Protein AF-A0A150PK33-F1 (afdb_monomer_lite)

Organism: Sorangium cellulosum (NCBI:txid56)

Structure (mmCIF, N/CA/C/O backbone):
data_AF-A0A150PK33-F1
#
_entry.id   AF-A0A150PK33-F1
#
loop_
_atom_site.group_PDB
_atom_site.id
_atom_site.type_symbol
_atom_site.label_atom_id
_atom_site.label_alt_id
_atom_site.label_comp_id
_atom_site.label_asym_id
_atom_site.label_entity_id
_atom_site.label_seq_id
_atom_site.pdbx_PDB_ins_code
_atom_site.Cartn_x
_atom_site.Cartn_y
_atom_site.Cartn_z
_atom_site.occupancy
_atom_site.B_iso_or_equiv
_atom_site.auth_seq_id
_atom_site.auth_comp_id
_atom_site.auth_asym_id
_atom_site.auth_atom_id
_atom_site.pdbx_PDB_model_num
ATOM 1 N N . MET A 1 1 ? -5.168 -18.261 -5.113 1.00 59.41 1 MET A N 1
ATOM 2 C CA . MET A 1 1 ? -4.149 -17.376 -5.726 1.00 59.41 1 MET A CA 1
ATOM 3 C C . MET A 1 1 ? -3.698 -16.420 -4.643 1.00 59.41 1 MET A C 1
ATOM 5 O O . MET A 1 1 ? -4.574 -15.932 -3.944 1.00 59.41 1 MET A O 1
ATOM 9 N N . ALA A 1 2 ? -2.396 -16.220 -4.428 1.00 88.69 2 ALA A N 1
ATOM 10 C CA . ALA A 1 2 ? -1.947 -15.321 -3.365 1.00 88.69 2 ALA A CA 1
ATOM 11 C C . ALA A 1 2 ? -2.356 -13.874 -3.696 1.00 88.69 2 ALA A C 1
ATOM 13 O O . ALA A 1 2 ? -2.223 -13.463 -4.848 1.00 88.69 2 ALA A O 1
ATOM 14 N N . VAL A 1 3 ? -2.822 -13.106 -2.705 1.00 92.75 3 VAL A N 1
ATOM 15 C CA . VAL A 1 3 ? -3.264 -11.702 -2.866 1.00 92.75 3 VAL A CA 1
ATOM 16 C C . VAL A 1 3 ? -2.213 -10.825 -3.558 1.00 92.75 3 VAL A C 1
ATOM 18 O O . VAL A 1 3 ? -2.527 -9.995 -4.406 1.00 92.75 3 VAL A O 1
ATOM 21 N N . CYS A 1 4 ? -0.929 -11.070 -3.290 1.00 95.75 4 CYS A N 1
ATOM 22 C CA . CYS A 1 4 ? 0.157 -10.390 -3.985 1.00 95.75 4 CYS A CA 1
ATOM 23 C C . CYS A 1 4 ? 0.073 -10.606 -5.507 1.00 95.75 4 CYS A C 1
ATOM 25 O O . CYS A 1 4 ? 0.148 -9.646 -6.267 1.00 95.75 4 CYS A O 1
ATOM 27 N N . ASP A 1 5 ? -0.133 -11.839 -5.974 1.00 96.50 5 ASP A N 1
ATOM 28 C CA . ASP A 1 5 ? -0.176 -12.143 -7.409 1.00 96.50 5 ASP A CA 1
ATOM 29 C C . ASP A 1 5 ? -1.362 -11.461 -8.106 1.00 96.50 5 ASP A C 1
ATOM 31 O O . ASP A 1 5 ? -1.229 -11.014 -9.252 1.00 96.50 5 ASP A O 1
ATOM 35 N N . SER A 1 6 ? -2.510 -11.338 -7.423 1.00 96.75 6 SER A N 1
ATOM 36 C CA . SER A 1 6 ? -3.650 -10.579 -7.950 1.00 96.75 6 SER A CA 1
ATOM 37 C C . SER A 1 6 ? -3.343 -9.088 -8.049 1.00 96.75 6 SER A C 1
ATOM 39 O O . SER A 1 6 ? -3.670 -8.496 -9.077 1.00 96.75 6 SER A O 1
ATOM 41 N N . VAL A 1 7 ? -2.628 -8.500 -7.083 1.00 97.62 7 VAL A N 1
ATOM 42 C CA . VAL A 1 7 ? -2.185 -7.096 -7.166 1.00 97.62 7 VAL A CA 1
ATOM 43 C C . VAL A 1 7 ? -1.227 -6.877 -8.339 1.00 97.62 7 VAL A C 1
ATOM 45 O O . VAL A 1 7 ? -1.420 -5.954 -9.128 1.00 97.62 7 VAL A O 1
ATOM 48 N N . TYR A 1 8 ? -0.234 -7.748 -8.550 1.00 96.94 8 TYR A N 1
ATOM 49 C CA . TYR A 1 8 ? 0.659 -7.621 -9.714 1.00 96.94 8 TYR A CA 1
ATOM 50 C C . TYR A 1 8 ? -0.100 -7.743 -11.042 1.00 96.94 8 TYR A C 1
ATOM 52 O O . TYR A 1 8 ? 0.224 -7.044 -12.007 1.00 96.94 8 TYR A O 1
ATOM 60 N N . ARG A 1 9 ? -1.116 -8.614 -11.116 1.00 97.12 9 ARG A N 1
ATOM 61 C CA . ARG A 1 9 ? -1.977 -8.710 -12.302 1.00 97.12 9 ARG A CA 1
ATOM 62 C C . ARG A 1 9 ? -2.788 -7.432 -12.500 1.00 97.12 9 ARG A C 1
ATOM 64 O O . ARG A 1 9 ? -2.813 -6.924 -13.618 1.00 97.12 9 ARG A O 1
ATOM 71 N N . PHE A 1 10 ? -3.395 -6.910 -11.437 1.00 97.00 10 PHE A N 1
ATOM 72 C CA . PHE A 1 10 ? -4.155 -5.663 -11.457 1.00 97.00 10 PHE A CA 1
ATOM 73 C C . PHE A 1 10 ? -3.301 -4.490 -11.957 1.00 97.00 10 PHE A C 1
ATOM 75 O O . PHE A 1 10 ? -3.703 -3.791 -12.887 1.00 97.00 10 PHE A O 1
ATOM 82 N N . LEU A 1 11 ? -2.087 -4.321 -11.423 1.00 97.06 11 LEU A N 1
ATOM 83 C CA . LEU A 1 11 ? -1.167 -3.254 -11.833 1.00 97.06 11 LEU A CA 1
ATOM 84 C C . LEU A 1 11 ? -0.823 -3.340 -13.324 1.00 97.06 11 LEU A C 1
ATOM 86 O O . LEU A 1 11 ? -0.828 -2.334 -14.034 1.00 97.06 11 LEU A O 1
ATOM 90 N N . ARG A 1 12 ? -0.547 -4.550 -13.825 1.00 97.44 12 ARG A N 1
ATOM 91 C CA . ARG A 1 12 ? -0.232 -4.772 -15.244 1.00 97.44 12 ARG A CA 1
ATOM 92 C C . ARG A 1 12 ? -1.434 -4.538 -16.155 1.00 97.44 12 ARG A C 1
ATOM 94 O O . ARG A 1 12 ? -1.239 -4.069 -17.273 1.00 97.44 12 ARG A O 1
ATOM 101 N N . ALA A 1 13 ? -2.641 -4.860 -15.692 1.00 97.06 13 ALA A N 1
ATOM 102 C CA . ALA A 1 13 ? -3.875 -4.637 -16.438 1.00 97.06 13 ALA A CA 1
ATOM 103 C C . ALA A 1 13 ? -4.211 -3.139 -16.560 1.00 97.06 13 ALA A C 1
ATOM 105 O O . ALA A 1 13 ? -4.577 -2.697 -17.643 1.00 97.06 13 ALA A O 1
ATOM 106 N N . ASN A 1 14 ? -4.017 -2.353 -15.495 1.00 96.12 14 ASN A N 1
ATOM 107 C CA . ASN A 1 14 ? -4.387 -0.930 -15.460 1.00 96.12 14 ASN A CA 1
ATOM 108 C C . ASN A 1 14 ? -3.277 0.030 -15.924 1.00 96.12 14 ASN A C 1
ATOM 110 O O . ASN A 1 14 ? -3.558 1.159 -16.326 1.00 96.12 14 ASN A O 1
ATOM 114 N N . HIS A 1 15 ? -2.005 -0.379 -15.861 1.00 95.25 15 HIS A N 1
ATOM 115 C CA . HIS A 1 15 ? -0.865 0.506 -16.155 1.00 95.25 15 HIS A CA 1
ATOM 116 C C . HIS A 1 15 ? 0.125 -0.067 -17.176 1.00 95.25 15 HIS A C 1
ATOM 118 O O . HIS A 1 15 ? 1.183 0.514 -17.416 1.00 95.25 15 HIS A O 1
ATOM 124 N N . GLY A 1 16 ? -0.215 -1.197 -17.797 1.00 95.75 16 GLY A N 1
ATOM 125 C CA . GLY A 1 16 ? 0.573 -1.835 -18.844 1.00 95.75 16 GLY A CA 1
ATOM 126 C C . GLY A 1 16 ? 1.568 -2.873 -18.326 1.00 95.75 16 GLY A C 1
ATOM 127 O O . GLY A 1 16 ? 2.076 -2.818 -17.208 1.00 95.75 16 GLY A O 1
ATOM 128 N N . ARG A 1 17 ? 1.908 -3.841 -19.186 1.00 93.88 17 ARG A N 1
ATOM 129 C CA . ARG A 1 17 ? 2.690 -5.039 -18.820 1.00 93.88 17 ARG A CA 1
ATOM 130 C C . ARG A 1 17 ? 4.065 -4.743 -18.204 1.00 93.88 17 ARG A C 1
ATOM 132 O O . ARG A 1 17 ? 4.566 -5.560 -17.436 1.00 93.88 17 ARG A O 1
ATOM 139 N N . ARG A 1 18 ? 4.683 -3.610 -18.555 1.00 94.75 18 ARG A N 1
ATOM 140 C CA . ARG A 1 18 ? 6.020 -3.209 -18.085 1.00 94.75 18 ARG A CA 1
ATOM 141 C C . ARG A 1 18 ? 5.995 -2.327 -16.833 1.00 94.75 18 ARG A C 1
ATOM 143 O O . ARG A 1 18 ? 7.067 -2.024 -16.323 1.00 94.75 18 ARG A O 1
ATOM 150 N N . CYS A 1 19 ? 4.824 -1.948 -16.311 1.00 95.62 19 CYS A N 1
ATOM 151 C CA . CYS A 1 19 ? 4.741 -1.038 -15.164 1.00 95.62 19 CYS A CA 1
ATOM 152 C C . CYS A 1 19 ? 5.453 -1.590 -13.923 1.00 95.62 19 CYS A C 1
ATOM 154 O O . CYS A 1 19 ? 6.081 -0.833 -13.201 1.00 95.62 19 CYS A O 1
ATOM 156 N N . THR A 1 20 ? 5.438 -2.912 -13.724 1.00 95.88 20 THR A N 1
ATOM 157 C CA . THR A 1 20 ? 6.085 -3.571 -12.583 1.00 95.88 20 THR A CA 1
ATOM 158 C C . THR A 1 20 ? 7.570 -3.865 -12.809 1.00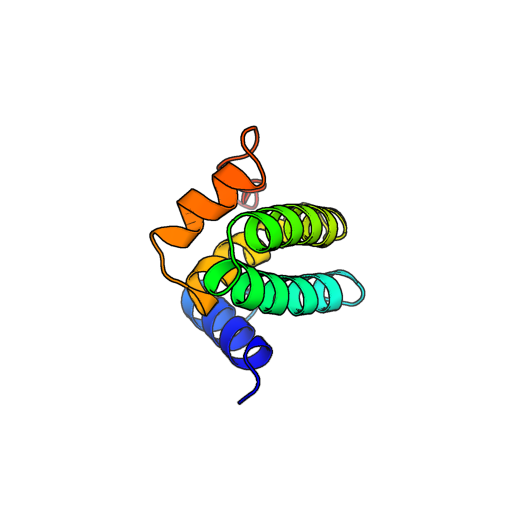 95.88 20 THR A C 1
ATOM 160 O O . THR A 1 20 ? 8.180 -4.493 -11.955 1.00 95.88 20 THR A O 1
ATOM 163 N N . ALA A 1 21 ? 8.160 -3.496 -13.952 1.00 95.19 21 ALA A N 1
ATOM 164 C CA . ALA A 1 21 ? 9.577 -3.762 -14.229 1.00 95.19 21 ALA A CA 1
ATOM 165 C C . ALA A 1 21 ? 10.545 -3.108 -13.216 1.00 95.19 21 ALA A C 1
ATOM 167 O O . ALA A 1 21 ? 11.528 -3.757 -12.869 1.00 95.19 21 ALA A O 1
ATOM 168 N N . PRO A 1 22 ? 10.274 -1.895 -12.686 1.00 94.25 22 PRO A N 1
ATOM 169 C CA . PRO A 1 22 ? 11.103 -1.290 -11.640 1.00 94.25 22 PRO A CA 1
ATOM 170 C C . PRO A 1 22 ? 10.998 -1.982 -10.272 1.00 94.25 22 PRO A C 1
ATOM 172 O O . PRO A 1 22 ? 11.887 -1.817 -9.440 1.00 94.25 22 PRO A O 1
ATOM 175 N N . LEU A 1 23 ? 9.939 -2.768 -10.022 1.00 94.00 23 LEU A N 1
ATOM 176 C CA . LEU A 1 23 ? 9.747 -3.476 -8.753 1.00 94.00 23 LEU A CA 1
ATOM 177 C C . LEU A 1 23 ? 10.718 -4.653 -8.656 1.00 94.00 23 LEU A C 1
ATOM 179 O O . LEU A 1 23 ? 10.399 -5.793 -8.993 1.00 94.00 23 LEU A O 1
ATOM 183 N N . THR A 1 24 ? 11.920 -4.370 -8.175 1.00 94.44 24 THR A N 1
ATOM 184 C CA . THR A 1 24 ? 12.984 -5.356 -7.987 1.00 94.44 24 THR A CA 1
ATOM 185 C C . THR A 1 24 ? 13.512 -5.299 -6.558 1.00 94.44 24 THR A C 1
ATOM 187 O O . THR A 1 24 ? 13.317 -4.316 -5.845 1.00 94.44 24 THR A O 1
ATOM 190 N N . GLY A 1 25 ? 14.155 -6.380 -6.106 1.00 95.62 25 GLY A N 1
ATOM 191 C CA . GLY A 1 25 ? 14.872 -6.404 -4.830 1.00 95.62 25 GLY A CA 1
ATOM 192 C C . GLY A 1 25 ? 14.019 -5.982 -3.628 1.00 95.62 25 GLY A C 1
ATOM 193 O O . GLY A 1 25 ? 13.106 -6.700 -3.220 1.00 95.62 25 GLY A O 1
ATOM 194 N N . GLN A 1 26 ? 14.369 -4.843 -3.028 1.00 96.38 26 GLN A N 1
ATOM 195 C CA . GLN A 1 26 ? 13.697 -4.290 -1.852 1.00 96.38 26 GLN A CA 1
ATOM 196 C C . GLN A 1 26 ? 12.280 -3.797 -2.163 1.00 96.38 26 GLN A C 1
ATOM 198 O O . GLN A 1 26 ? 11.365 -4.138 -1.419 1.00 96.38 26 GLN A O 1
ATOM 203 N N . ASP A 1 27 ? 12.070 -3.096 -3.278 1.00 96.69 27 ASP A N 1
ATOM 204 C CA . ASP A 1 27 ? 10.771 -2.516 -3.643 1.00 96.69 27 ASP A CA 1
ATOM 205 C C . ASP A 1 27 ? 9.698 -3.592 -3.827 1.00 96.69 27 ASP A C 1
ATOM 207 O O . ASP A 1 27 ? 8.576 -3.454 -3.342 1.00 96.69 27 ASP A O 1
ATOM 211 N N . ALA A 1 28 ? 10.054 -4.711 -4.464 1.00 97.31 28 ALA A N 1
ATOM 212 C CA . ALA A 1 28 ? 9.138 -5.835 -4.638 1.00 97.31 28 ALA A CA 1
ATOM 213 C C . ALA A 1 28 ? 8.722 -6.457 -3.294 1.00 97.31 28 ALA A C 1
ATOM 215 O O . ALA A 1 28 ? 7.560 -6.821 -3.116 1.00 97.31 28 ALA A O 1
ATOM 216 N N . ARG A 1 29 ? 9.659 -6.584 -2.342 1.00 98.06 29 ARG A N 1
ATOM 217 C CA . ARG A 1 29 ? 9.377 -7.115 -0.997 1.00 98.06 29 ARG A CA 1
ATOM 218 C C . ARG A 1 29 ? 8.553 -6.126 -0.179 1.00 98.06 29 ARG A C 1
ATOM 220 O O . ARG A 1 29 ? 7.586 -6.539 0.447 1.00 98.06 29 ARG A O 1
ATOM 227 N N . ALA A 1 30 ? 8.889 -4.839 -0.248 1.00 98.19 30 ALA A N 1
ATOM 228 C CA . ALA A 1 30 ? 8.153 -3.769 0.411 1.00 98.19 30 ALA A CA 1
ATOM 229 C C . ALA A 1 30 ? 6.703 -3.697 -0.084 1.00 98.19 30 ALA A C 1
ATOM 231 O O . ALA A 1 30 ? 5.795 -3.682 0.740 1.00 98.19 30 ALA A O 1
ATOM 232 N N . LEU A 1 31 ? 6.472 -3.759 -1.403 1.00 98.12 31 LEU A N 1
ATOM 233 C CA . LEU A 1 31 ? 5.120 -3.776 -1.964 1.00 98.12 31 LEU A CA 1
ATOM 234 C C . LEU A 1 31 ? 4.331 -5.017 -1.524 1.00 98.12 31 LEU A C 1
ATOM 236 O O . LEU A 1 31 ? 3.152 -4.915 -1.212 1.00 98.12 31 LEU A O 1
ATOM 240 N N . ARG A 1 32 ? 4.964 -6.194 -1.464 1.00 98.12 32 ARG A N 1
ATOM 241 C CA . ARG A 1 32 ? 4.295 -7.414 -0.981 1.00 98.12 32 ARG A CA 1
ATOM 242 C C . ARG A 1 32 ? 3.896 -7.307 0.489 1.00 98.12 32 ARG A C 1
ATOM 244 O O . ARG A 1 32 ? 2.773 -7.660 0.830 1.00 98.12 32 ARG A O 1
ATOM 251 N N . SER A 1 33 ? 4.781 -6.793 1.343 1.00 98.50 33 SER A N 1
ATOM 252 C CA . SER A 1 33 ? 4.441 -6.516 2.742 1.00 98.50 33 SER A CA 1
ATOM 253 C C . SER A 1 33 ? 3.315 -5.490 2.844 1.00 98.50 33 SER A C 1
ATOM 255 O O . SER A 1 33 ? 2.370 -5.696 3.595 1.00 98.50 33 SER A O 1
ATOM 257 N N . PHE A 1 34 ? 3.385 -4.423 2.046 1.00 98.50 34 PHE A N 1
ATOM 258 C CA . PHE A 1 34 ? 2.360 -3.389 1.983 1.00 98.50 34 PHE A CA 1
ATOM 259 C C . PHE A 1 34 ? 0.978 -3.968 1.652 1.00 98.50 34 PHE A C 1
ATOM 261 O O . PHE A 1 34 ? 0.023 -3.658 2.350 1.00 98.50 34 PHE A O 1
ATOM 268 N N . VAL A 1 35 ? 0.874 -4.862 0.661 1.00 98.44 35 VAL A N 1
ATOM 269 C CA . VAL A 1 35 ? -0.395 -5.517 0.287 1.00 98.44 35 VAL A CA 1
ATOM 270 C C . VAL A 1 35 ? -1.051 -6.220 1.479 1.00 98.44 35 VAL A C 1
ATOM 272 O O . VAL A 1 35 ? -2.239 -6.033 1.715 1.00 98.44 35 VAL A O 1
ATOM 275 N N . HIS A 1 36 ? -0.282 -6.967 2.271 1.00 98.44 36 HIS A N 1
ATOM 276 C CA . HIS A 1 36 ? -0.815 -7.633 3.463 1.00 98.44 36 HIS A CA 1
ATOM 277 C C . HIS A 1 36 ? -1.187 -6.658 4.586 1.00 98.44 36 HIS A C 1
ATOM 279 O O . HIS A 1 36 ? -2.105 -6.919 5.359 1.00 98.44 36 HIS A O 1
ATOM 285 N N . LEU A 1 37 ? -0.502 -5.517 4.679 1.00 98.62 37 LEU A N 1
ATOM 286 C CA . LEU A 1 37 ? -0.867 -4.473 5.634 1.00 98.62 37 LEU A CA 1
ATOM 287 C C . LEU A 1 37 ? -2.170 -3.764 5.242 1.00 98.62 37 LEU A C 1
ATOM 289 O O . LEU A 1 37 ? -2.910 -3.368 6.136 1.00 98.62 37 LEU A O 1
ATOM 293 N N . VAL A 1 38 ? -2.484 -3.661 3.943 1.00 98.31 38 VAL A N 1
ATOM 294 C CA . VAL A 1 38 ? -3.808 -3.201 3.492 1.00 98.31 38 VAL A CA 1
ATOM 295 C C . VAL A 1 38 ? -4.888 -4.188 3.939 1.00 98.31 38 VAL A C 1
ATOM 297 O O . VAL A 1 38 ? -5.887 -3.759 4.502 1.00 98.31 38 VAL A O 1
ATOM 300 N N . GLU A 1 39 ? -4.684 -5.501 3.768 1.00 97.81 39 GLU A N 1
ATOM 301 C CA . GLU A 1 39 ? -5.645 -6.509 4.256 1.00 97.81 39 GLU A CA 1
ATOM 302 C C . GLU A 1 39 ? -5.882 -6.376 5.766 1.00 97.81 39 GLU A C 1
ATOM 304 O O . GLU A 1 39 ? -7.028 -6.381 6.209 1.00 97.81 39 GLU A O 1
ATOM 309 N N . LEU A 1 40 ? -4.808 -6.201 6.547 1.00 98.00 40 LEU A N 1
ATOM 310 C CA . LEU A 1 40 ? -4.907 -5.976 7.989 1.00 98.00 40 LEU A CA 1
ATOM 311 C C . LEU A 1 40 ? -5.682 -4.693 8.308 1.00 98.00 40 LEU A C 1
ATOM 313 O O . LEU A 1 40 ? -6.561 -4.720 9.162 1.00 98.00 40 LEU A O 1
ATOM 317 N N . TYR A 1 41 ? -5.378 -3.588 7.625 1.00 98.06 41 TYR A N 1
ATOM 318 C CA . TYR A 1 41 ? -6.050 -2.304 7.825 1.00 98.06 41 TYR A CA 1
ATOM 319 C C . TYR A 1 41 ? -7.571 -2.408 7.644 1.00 98.06 41 TYR A C 1
ATOM 321 O O . TYR A 1 41 ? -8.313 -1.828 8.431 1.00 98.06 41 TYR A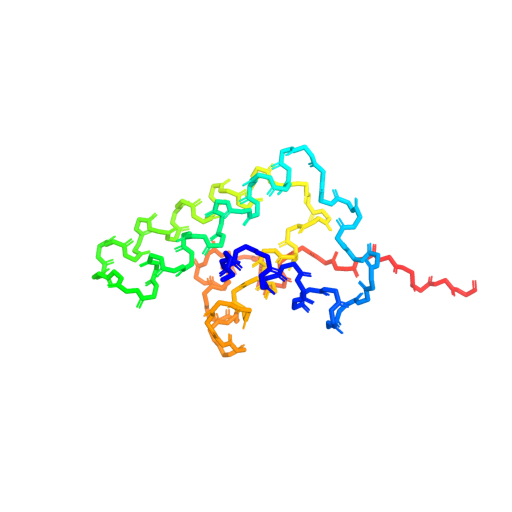 O 1
ATOM 329 N N . LEU A 1 42 ? -8.034 -3.174 6.651 1.00 96.69 42 LEU A N 1
ATOM 330 C CA . LEU A 1 42 ? -9.461 -3.318 6.341 1.00 96.69 42 LEU A CA 1
ATOM 331 C C . LEU A 1 42 ? -10.256 -4.104 7.392 1.00 96.69 42 LEU A C 1
ATOM 333 O O . LEU A 1 42 ? -11.471 -3.942 7.475 1.00 96.69 42 LEU A O 1
ATOM 337 N N . VAL A 1 43 ? -9.600 -4.977 8.161 1.00 97.81 43 VAL A N 1
ATOM 338 C CA . VAL A 1 43 ? -10.273 -5.883 9.113 1.00 97.81 43 VAL A CA 1
ATOM 339 C C . VAL A 1 43 ? -9.942 -5.594 10.575 1.00 97.81 43 VAL A C 1
ATOM 341 O O . VAL A 1 43 ? -10.540 -6.194 11.468 1.00 97.81 43 VAL A O 1
ATOM 344 N N . ALA A 1 44 ? -8.965 -4.727 10.833 1.00 97.81 44 ALA A N 1
ATOM 345 C CA . ALA A 1 44 ? -8.529 -4.388 12.176 1.00 97.81 44 ALA A CA 1
ATOM 346 C C . ALA A 1 44 ? -9.526 -3.471 12.904 1.00 97.81 44 ALA A C 1
ATOM 348 O O . ALA A 1 44 ? -10.287 -2.725 12.291 1.00 97.81 44 ALA A O 1
ATOM 349 N N . ASP A 1 45 ? -9.471 -3.490 14.238 1.00 98.25 45 ASP A N 1
ATOM 350 C CA . ASP A 1 45 ? -10.085 -2.443 15.056 1.00 98.25 45 ASP A CA 1
ATOM 351 C C . ASP A 1 45 ? -9.361 -1.093 14.880 1.00 98.25 45 ASP A C 1
ATOM 353 O O . ASP A 1 45 ? -8.338 -0.992 14.201 1.00 98.25 45 ASP A O 1
ATOM 357 N N . GLU A 1 46 ? -9.861 -0.034 15.519 1.00 97.00 46 GLU A N 1
ATOM 358 C CA . GLU A 1 46 ? -9.281 1.313 15.410 1.00 97.00 46 GLU A CA 1
ATOM 359 C C . GLU A 1 46 ? -7.784 1.364 15.780 1.00 97.00 46 GLU A C 1
ATOM 361 O O . GLU A 1 46 ? -7.001 2.115 15.1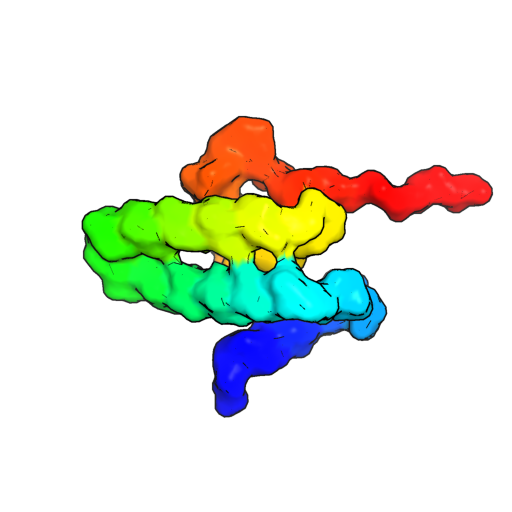91 1.00 97.00 46 GLU A O 1
ATOM 366 N N . THR A 1 47 ? -7.348 0.571 16.759 1.00 98.06 47 THR A N 1
ATOM 367 C CA . THR A 1 47 ? -5.942 0.559 17.175 1.00 98.06 47 THR A CA 1
ATOM 368 C C . THR A 1 47 ? -5.088 -0.197 16.168 1.00 98.06 47 THR A C 1
ATOM 370 O O . THR A 1 47 ? -4.059 0.323 15.736 1.00 98.06 47 THR A O 1
ATOM 373 N N . GLY A 1 48 ? -5.535 -1.369 15.725 1.00 98.25 48 GLY A N 1
ATOM 374 C CA . GLY A 1 48 ? -4.852 -2.145 14.699 1.00 98.25 48 GLY A CA 1
ATOM 375 C C . GLY A 1 48 ? -4.796 -1.422 13.352 1.00 98.25 48 GLY A C 1
ATOM 376 O O . GLY A 1 48 ? -3.754 -1.456 12.702 1.00 98.25 48 GLY A O 1
ATOM 377 N N . ALA A 1 49 ? -5.845 -0.688 12.968 1.00 97.94 49 ALA A N 1
ATOM 378 C CA . ALA A 1 49 ? -5.872 0.123 11.753 1.00 97.94 49 ALA A CA 1
ATOM 379 C C . ALA A 1 49 ? -4.817 1.241 11.801 1.00 97.94 49 ALA A C 1
ATOM 381 O O . ALA A 1 49 ? -4.069 1.432 10.841 1.00 97.94 49 ALA A O 1
ATOM 382 N N . ARG A 1 50 ? -4.672 1.930 12.943 1.00 97.88 50 ARG A N 1
ATOM 383 C CA . ARG A 1 50 ? -3.603 2.927 13.140 1.00 97.88 50 ARG A CA 1
ATOM 384 C C . ARG A 1 50 ? -2.209 2.303 13.049 1.00 97.88 50 ARG A C 1
ATOM 386 O O . ARG A 1 50 ? -1.356 2.835 12.338 1.00 97.88 50 ARG A O 1
ATOM 393 N N . CYS A 1 51 ? -1.986 1.156 13.692 1.00 98.38 51 CYS A N 1
ATOM 394 C CA . CYS A 1 51 ? -0.715 0.432 13.586 1.00 98.38 51 CYS A CA 1
ATOM 395 C C . CYS A 1 51 ? -0.426 -0.025 12.146 1.00 98.38 51 CYS A C 1
ATOM 397 O O . CYS A 1 51 ? 0.711 0.075 11.677 1.00 98.38 51 CYS A O 1
ATOM 399 N N . ALA A 1 52 ? -1.448 -0.490 11.421 1.00 98.44 52 ALA A N 1
ATOM 400 C CA . ALA A 1 52 ? -1.329 -0.874 10.021 1.00 98.44 52 ALA A CA 1
ATOM 401 C C . ALA A 1 52 ? -0.932 0.327 9.153 1.00 98.44 52 ALA A C 1
ATOM 403 O O . ALA A 1 52 ? 0.026 0.217 8.392 1.00 98.44 52 ALA A O 1
ATOM 404 N N . LEU A 1 53 ? -1.563 1.495 9.328 1.00 98.19 53 LEU A N 1
ATOM 405 C CA . LEU A 1 53 ? -1.194 2.726 8.614 1.00 98.19 53 LEU A CA 1
ATOM 406 C C . LEU A 1 53 ? 0.271 3.122 8.843 1.00 98.19 53 LEU A C 1
ATOM 408 O O . LEU A 1 53 ? 0.971 3.493 7.899 1.00 98.19 53 LEU A O 1
ATOM 412 N N . GLU A 1 54 ? 0.768 3.037 10.076 1.00 98.06 54 GLU A N 1
ATOM 413 C CA . GLU A 1 54 ? 2.171 3.335 10.384 1.00 98.06 54 GLU A CA 1
ATOM 414 C C . GLU A 1 54 ? 3.135 2.358 9.698 1.00 98.06 54 GLU A C 1
ATOM 416 O O . GLU A 1 54 ? 4.114 2.782 9.070 1.00 98.06 54 GLU A O 1
ATOM 421 N N . ALA A 1 55 ? 2.830 1.060 9.734 1.00 98.56 55 ALA A N 1
ATOM 422 C CA . ALA A 1 55 ? 3.607 0.038 9.039 1.00 98.56 55 ALA A CA 1
ATOM 423 C C . ALA A 1 55 ? 3.550 0.213 7.508 1.00 98.56 55 ALA A C 1
ATOM 425 O O . ALA A 1 55 ? 4.564 0.079 6.813 1.00 98.56 55 ALA A O 1
ATOM 426 N N . MET A 1 56 ? 2.386 0.580 6.967 1.00 98.50 56 MET A N 1
ATOM 427 C CA . MET A 1 56 ? 2.200 0.906 5.553 1.00 98.50 56 MET A CA 1
ATOM 428 C C . MET A 1 56 ? 3.080 2.097 5.162 1.00 98.50 56 MET A C 1
ATOM 430 O O . MET A 1 56 ? 3.778 2.053 4.150 1.00 98.50 56 MET A O 1
ATOM 434 N N . ARG A 1 57 ? 3.137 3.153 5.987 1.00 97.88 57 ARG A N 1
ATOM 435 C CA . ARG A 1 57 ? 4.009 4.312 5.723 1.00 97.88 57 ARG A CA 1
ATOM 436 C C . ARG A 1 57 ? 5.478 3.900 5.700 1.00 97.88 57 ARG A C 1
ATOM 438 O O . ARG A 1 57 ? 6.218 4.328 4.814 1.00 97.88 57 ARG A O 1
ATOM 445 N N . ALA A 1 58 ? 5.907 3.075 6.655 1.00 98.00 58 ALA A N 1
ATOM 446 C CA . ALA A 1 58 ? 7.285 2.596 6.735 1.00 98.00 58 ALA A CA 1
ATOM 447 C C . ALA A 1 58 ? 7.676 1.752 5.509 1.00 98.00 58 ALA A C 1
ATOM 449 O O . ALA A 1 58 ? 8.738 1.970 4.924 1.00 98.00 58 ALA A O 1
ATOM 450 N N . THR A 1 59 ? 6.798 0.845 5.071 1.00 98.12 59 THR A N 1
ATOM 451 C CA . THR A 1 59 ? 7.039 0.007 3.884 1.00 98.12 59 THR A CA 1
ATOM 452 C C . THR A 1 59 ? 7.108 0.833 2.601 1.00 98.12 59 THR A C 1
ATOM 454 O O . THR A 1 59 ? 8.046 0.659 1.826 1.00 98.12 59 THR A O 1
ATOM 457 N N . VAL A 1 60 ? 6.211 1.804 2.405 1.00 97.12 60 VAL A N 1
ATOM 458 C CA . VAL A 1 60 ? 6.270 2.716 1.246 1.00 97.12 60 VAL A CA 1
ATOM 459 C C . VAL A 1 60 ? 7.533 3.581 1.267 1.00 97.12 60 VAL A C 1
ATOM 461 O O . VAL A 1 60 ? 8.156 3.796 0.227 1.00 97.12 60 VAL A O 1
ATOM 464 N N . ARG A 1 61 ? 7.972 4.061 2.438 1.00 95.81 61 ARG A N 1
ATOM 465 C CA . ARG A 1 61 ? 9.225 4.830 2.560 1.00 95.81 61 ARG A CA 1
ATOM 466 C C . ARG A 1 61 ? 10.460 4.011 2.184 1.00 95.81 61 ARG A C 1
ATOM 468 O O . ARG A 1 61 ? 11.414 4.594 1.673 1.00 95.81 61 ARG A O 1
ATOM 475 N N . ALA A 1 62 ? 10.423 2.693 2.382 1.00 96.75 62 ALA A N 1
ATOM 476 C CA . ALA A 1 62 ? 11.479 1.777 1.957 1.00 96.75 62 ALA A CA 1
ATOM 477 C C . ALA A 1 62 ? 11.520 1.551 0.434 1.00 96.75 62 ALA A C 1
ATOM 479 O O . ALA A 1 62 ? 12.514 1.019 -0.056 1.00 96.75 62 ALA A O 1
ATOM 480 N N . MET A 1 63 ? 10.476 1.943 -0.305 1.00 96.75 63 MET A N 1
ATOM 481 C CA . MET A 1 63 ? 10.454 1.898 -1.768 1.00 96.75 63 MET A CA 1
ATOM 482 C C . MET A 1 63 ? 11.132 3.130 -2.376 1.00 96.75 63 MET A C 1
ATOM 484 O O . MET A 1 63 ? 11.074 4.236 -1.815 1.00 96.75 63 MET A O 1
ATOM 488 N N . GLN A 1 64 ? 11.711 2.964 -3.568 1.00 95.00 64 GLN A N 1
ATOM 489 C CA . GLN A 1 64 ? 12.213 4.082 -4.364 1.00 95.00 64 GLN A CA 1
ATOM 490 C C . GLN A 1 64 ? 11.084 5.068 -4.695 1.00 95.00 64 GLN A C 1
ATOM 492 O O . GLN A 1 64 ? 9.968 4.678 -5.021 1.00 95.00 64 GLN A O 1
ATOM 497 N N . THR A 1 65 ? 11.363 6.374 -4.660 1.00 92.81 65 THR A N 1
ATOM 498 C CA . THR A 1 65 ? 10.331 7.416 -4.834 1.00 92.81 65 THR A CA 1
ATOM 499 C C . THR A 1 65 ? 9.478 7.227 -6.093 1.00 92.81 65 THR A C 1
ATOM 501 O O . THR A 1 65 ? 8.267 7.413 -6.042 1.00 92.81 65 THR A O 1
ATOM 504 N N . HIS A 1 66 ? 10.080 6.799 -7.205 1.00 92.75 66 HIS A N 1
ATOM 505 C CA . HIS A 1 66 ? 9.384 6.616 -8.481 1.00 92.75 66 HIS A CA 1
ATOM 506 C C . HIS A 1 66 ? 8.558 5.316 -8.579 1.00 92.75 66 HIS A C 1
ATOM 508 O O . HIS A 1 66 ? 7.859 5.122 -9.573 1.00 92.75 66 HIS A O 1
ATOM 514 N N . THR A 1 67 ? 8.621 4.425 -7.584 1.00 95.38 67 THR A N 1
ATOM 515 C CA . THR A 1 67 ? 7.822 3.186 -7.521 1.00 95.38 67 THR A CA 1
ATOM 516 C C . THR A 1 67 ? 6.694 3.260 -6.489 1.00 95.38 67 THR A C 1
ATOM 518 O O . THR A 1 67 ? 5.764 2.456 -6.553 1.00 95.38 67 THR A O 1
ATOM 521 N N . ARG A 1 68 ? 6.713 4.250 -5.581 1.00 95.62 68 ARG A N 1
ATOM 522 C CA . ARG A 1 68 ? 5.718 4.424 -4.500 1.00 95.62 68 ARG A CA 1
ATOM 523 C C . ARG A 1 68 ? 4.279 4.543 -4.989 1.00 95.62 68 ARG A C 1
ATOM 525 O O . ARG A 1 68 ? 3.378 4.037 -4.326 1.00 95.62 68 ARG A O 1
ATOM 532 N N . TRP A 1 69 ? 4.064 5.123 -6.169 1.00 95.19 69 TRP A N 1
ATOM 533 C CA . TRP A 1 69 ? 2.734 5.204 -6.777 1.00 95.19 69 TRP A CA 1
ATOM 534 C C . TRP A 1 69 ? 2.082 3.821 -6.947 1.00 95.19 69 TRP A C 1
ATOM 536 O O . TRP A 1 69 ? 0.864 3.709 -6.887 1.00 95.19 69 TRP A O 1
ATOM 546 N N . MET A 1 70 ? 2.866 2.746 -7.104 1.00 96.81 70 MET A N 1
ATOM 547 C CA . MET A 1 70 ? 2.319 1.390 -7.220 1.00 96.81 70 MET A CA 1
ATOM 548 C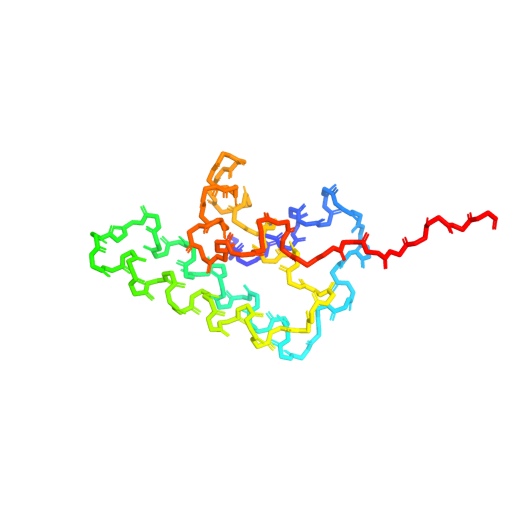 C . MET A 1 70 ? 1.738 0.881 -5.899 1.00 96.81 70 MET A C 1
ATOM 550 O O . MET A 1 70 ? 0.804 0.089 -5.932 1.00 96.81 70 MET A O 1
ATOM 554 N N . ALA A 1 71 ? 2.248 1.336 -4.749 1.00 97.69 71 ALA A N 1
ATOM 555 C CA . ALA A 1 71 ? 1.632 1.039 -3.457 1.00 97.69 71 ALA A CA 1
ATOM 556 C C . ALA A 1 71 ? 0.281 1.751 -3.321 1.00 97.69 71 ALA A C 1
ATOM 558 O O . ALA A 1 71 ? -0.677 1.143 -2.857 1.00 97.69 71 ALA A O 1
ATOM 559 N N . ARG A 1 72 ? 0.161 2.990 -3.820 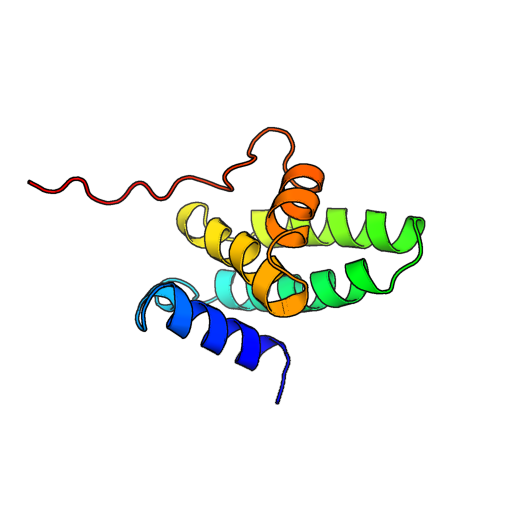1.00 96.81 72 ARG A N 1
ATOM 560 C CA . ARG A 1 72 ? -1.134 3.682 -3.897 1.00 96.81 72 ARG A CA 1
ATOM 561 C C . ARG A 1 72 ? -2.134 2.869 -4.712 1.00 96.81 72 ARG A C 1
ATOM 563 O O . ARG A 1 72 ? -3.209 2.563 -4.222 1.00 96.81 72 ARG A O 1
ATOM 570 N N . GLU A 1 73 ? -1.759 2.442 -5.913 1.00 97.12 73 GLU A N 1
ATOM 571 C CA . GLU A 1 73 ? -2.626 1.619 -6.770 1.00 97.12 73 GLU A CA 1
ATOM 572 C C . GLU A 1 73 ? -2.913 0.229 -6.181 1.00 97.12 73 GLU A C 1
ATOM 574 O O . GLU A 1 73 ? -3.985 -0.330 -6.402 1.00 97.12 73 GLU A O 1
ATOM 579 N N . ALA A 1 74 ? -1.995 -0.325 -5.384 1.00 97.69 74 ALA A N 1
ATOM 580 C CA . ALA A 1 74 ? -2.219 -1.587 -4.687 1.00 97.69 74 ALA A CA 1
ATOM 581 C C . ALA A 1 74 ? -3.344 -1.504 -3.644 1.00 97.69 74 ALA A C 1
ATOM 583 O O . ALA A 1 74 ? -3.985 -2.521 -3.403 1.00 97.69 74 ALA A O 1
ATOM 584 N N . ILE A 1 75 ? -3.632 -0.324 -3.077 1.00 98.00 75 ILE A N 1
ATOM 585 C CA . ILE A 1 75 ? -4.795 -0.140 -2.192 1.00 98.00 75 ILE A CA 1
ATOM 586 C C . ILE A 1 75 ? -6.082 -0.443 -2.964 1.00 98.00 75 ILE A C 1
ATOM 588 O O . ILE A 1 75 ? -6.864 -1.269 -2.513 1.00 98.00 75 ILE A O 1
ATOM 592 N N . ALA A 1 76 ? -6.250 0.121 -4.166 1.00 97.00 76 ALA A N 1
ATOM 593 C CA . ALA A 1 76 ? -7.429 -0.131 -5.004 1.00 97.00 76 ALA A CA 1
ATOM 594 C C . ALA A 1 76 ? -7.559 -1.590 -5.454 1.00 97.00 76 ALA A C 1
ATOM 596 O O . ALA A 1 76 ? -8.655 -2.063 -5.737 1.00 97.00 76 ALA A O 1
ATOM 597 N N . ALA A 1 77 ? -6.435 -2.302 -5.549 1.00 97.19 77 ALA A N 1
ATOM 598 C CA . ALA A 1 77 ? -6.422 -3.710 -5.919 1.00 97.19 77 ALA A CA 1
ATOM 599 C C . ALA A 1 77 ? -6.877 -4.643 -4.781 1.00 97.19 77 ALA A C 1
ATOM 601 O O . ALA A 1 77 ? -7.319 -5.756 -5.063 1.00 97.19 77 ALA A O 1
ATOM 602 N N . VAL A 1 78 ? -6.700 -4.229 -3.521 1.00 97.50 78 VAL A N 1
ATOM 603 C CA . VAL A 1 78 ? -7.045 -5.016 -2.322 1.00 97.50 78 VAL A CA 1
ATOM 604 C C . VAL A 1 78 ? -8.401 -4.596 -1.750 1.00 97.50 78 VAL A C 1
ATOM 606 O O . VAL A 1 78 ? -9.180 -5.454 -1.347 1.00 97.50 78 VAL A O 1
ATOM 609 N N . ALA A 1 79 ? -8.658 -3.290 -1.720 1.00 95.00 79 ALA A N 1
ATOM 610 C CA . ALA A 1 79 ? -9.883 -2.655 -1.257 1.00 95.00 79 ALA A CA 1
ATOM 611 C C . ALA A 1 79 ? -10.717 -2.211 -2.476 1.00 95.00 79 ALA A C 1
ATOM 613 O O . ALA A 1 79 ? -11.045 -3.031 -3.335 1.00 95.00 79 ALA A O 1
ATOM 614 N N . ASP A 1 80 ? -11.004 -0.914 -2.590 1.00 93.00 80 ASP A N 1
ATOM 615 C CA . ASP A 1 80 ? -11.633 -0.302 -3.754 1.00 93.00 80 ASP A CA 1
ATOM 616 C C . ASP A 1 80 ? -10.983 1.041 -4.160 1.00 93.00 80 ASP A C 1
ATOM 618 O O . ASP A 1 80 ? -10.000 1.521 -3.580 1.00 93.00 80 ASP A O 1
ATOM 622 N N . TRP A 1 81 ? -11.516 1.650 -5.223 1.00 90.44 81 TRP A N 1
ATOM 623 C CA . TRP A 1 81 ? -11.024 2.927 -5.743 1.00 90.44 81 TRP A CA 1
ATOM 624 C C . TRP A 1 81 ? -11.264 4.117 -4.803 1.00 90.44 81 TRP A C 1
ATOM 626 O O . TRP A 1 81 ? -10.495 5.079 -4.865 1.00 90.44 81 TRP A O 1
ATOM 636 N N . GLU A 1 82 ? -12.298 4.082 -3.962 1.00 91.19 82 GLU A N 1
ATOM 637 C CA . GLU A 1 82 ? -12.613 5.164 -3.021 1.00 91.19 82 GLU A CA 1
ATOM 638 C C . GLU A 1 82 ? -11.636 5.139 -1.836 1.00 91.19 82 GLU A C 1
ATOM 640 O O . GLU A 1 82 ? -11.064 6.170 -1.455 1.00 91.19 82 GLU A O 1
ATOM 645 N N . ASP A 1 83 ? -11.334 3.939 -1.341 1.00 93.69 83 ASP A N 1
ATOM 646 C CA . ASP A 1 83 ? -10.339 3.674 -0.311 1.00 93.69 83 ASP A CA 1
ATOM 647 C C . ASP A 1 83 ? -8.935 4.072 -0.752 1.00 93.69 83 ASP A C 1
ATOM 649 O O . ASP A 1 83 ? -8.157 4.574 0.063 1.00 93.69 83 ASP A O 1
ATOM 653 N N . ARG A 1 84 ? -8.611 3.933 -2.045 1.00 95.38 84 ARG A N 1
ATOM 654 C CA . ARG A 1 84 ? -7.312 4.348 -2.598 1.00 95.38 84 ARG A CA 1
ATOM 655 C C . ARG A 1 84 ? -6.938 5.764 -2.184 1.00 95.38 84 ARG A C 1
ATOM 657 O O . ARG A 1 84 ? -5.821 5.999 -1.729 1.00 95.38 84 ARG A O 1
ATOM 664 N N . GLU A 1 85 ? -7.846 6.717 -2.375 1.00 94.19 85 GLU A N 1
ATOM 665 C CA . GLU A 1 85 ? -7.574 8.124 -2.073 1.00 94.19 85 GLU A CA 1
ATOM 666 C C . GLU A 1 85 ? -7.617 8.402 -0.576 1.00 94.1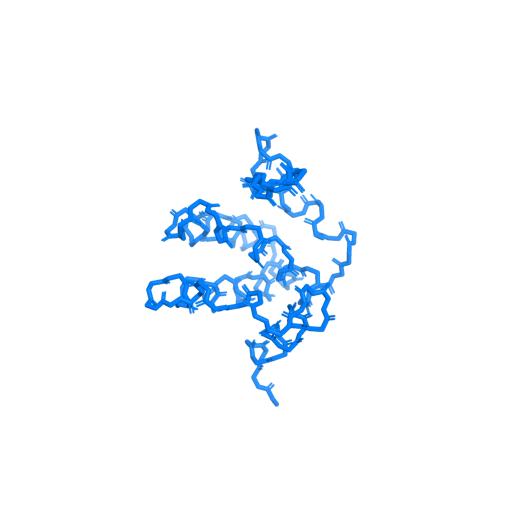9 85 GLU A C 1
ATOM 668 O O . GLU A 1 85 ? -6.771 9.132 -0.057 1.00 94.19 85 GLU A O 1
ATOM 673 N N . ARG A 1 86 ? -8.599 7.821 0.116 1.00 95.38 86 ARG A N 1
ATOM 674 C CA . ARG A 1 86 ? -8.804 8.018 1.550 1.00 95.38 86 ARG A CA 1
ATOM 675 C C . ARG A 1 86 ? -7.606 7.510 2.353 1.00 95.38 86 ARG A C 1
ATOM 677 O O . ARG A 1 86 ? -6.961 8.292 3.049 1.00 95.38 86 ARG A O 1
ATOM 684 N N . VAL A 1 87 ? -7.250 6.239 2.174 1.00 96.44 87 VAL A N 1
ATOM 685 C CA . VAL A 1 87 ? -6.134 5.589 2.876 1.00 96.44 87 VAL A CA 1
ATOM 686 C C . VAL A 1 87 ? -4.810 6.255 2.518 1.00 96.44 87 VAL A C 1
ATOM 688 O O . VAL A 1 87 ? -3.985 6.502 3.396 1.00 96.44 87 VAL A O 1
ATOM 691 N N . TRP A 1 88 ? -4.601 6.622 1.249 1.00 95.50 88 TRP A N 1
ATOM 692 C CA . TRP A 1 88 ? -3.366 7.300 0.860 1.00 95.50 88 TRP A CA 1
ATOM 693 C C . TRP A 1 88 ? -3.201 8.665 1.539 1.00 95.50 88 TRP A C 1
ATOM 695 O O . TRP A 1 88 ? -2.109 8.975 2.013 1.00 95.50 88 TRP A O 1
ATOM 705 N N . ARG A 1 89 ? -4.272 9.463 1.654 1.00 94.56 89 ARG A N 1
ATOM 706 C CA . ARG A 1 89 ? -4.236 10.744 2.386 1.00 94.56 89 ARG A CA 1
ATOM 707 C C . ARG A 1 89 ? -4.027 10.556 3.882 1.00 94.56 89 ARG A C 1
ATOM 709 O O . ARG A 1 89 ? -3.306 11.342 4.487 1.00 94.56 89 ARG A O 1
ATOM 716 N N . GLU A 1 90 ? -4.614 9.519 4.474 1.00 95.44 90 GLU A N 1
ATOM 717 C CA . GLU A 1 90 ? -4.348 9.168 5.872 1.00 95.44 90 GLU A CA 1
ATOM 718 C C . GLU A 1 90 ? -2.865 8.837 6.069 1.00 95.44 90 GLU A C 1
ATOM 720 O O . GLU A 1 90 ? -2.245 9.294 7.027 1.00 95.44 90 GLU A O 1
ATOM 725 N N . MET A 1 91 ? -2.251 8.098 5.143 1.00 95.06 91 MET A N 1
ATOM 726 C CA . MET A 1 91 ? -0.825 7.785 5.194 1.00 95.06 91 MET A CA 1
ATOM 727 C C . MET A 1 91 ? 0.078 9.002 4.947 1.00 95.06 91 MET A C 1
ATOM 729 O O . MET A 1 91 ? 1.086 9.165 5.636 1.00 95.06 91 MET A O 1
ATOM 733 N N . PHE A 1 92 ? -0.250 9.835 3.965 1.00 93.69 92 PHE A N 1
ATOM 734 C CA . PHE A 1 92 ? 0.594 10.926 3.488 1.00 93.69 92 PHE A CA 1
ATOM 735 C C . PHE A 1 92 ? -0.237 12.200 3.291 1.00 93.69 92 PHE A C 1
ATOM 737 O O . PHE A 1 92 ? -0.557 12.555 2.154 1.00 93.69 92 PHE A O 1
ATOM 744 N N . PRO A 1 93 ? -0.575 12.917 4.379 1.00 88.00 93 PRO A N 1
ATOM 745 C CA . PRO A 1 93 ? -1.404 14.120 4.290 1.00 88.00 93 PRO A CA 1
ATOM 746 C C . PRO A 1 93 ? -0.756 15.219 3.433 1.00 88.00 93 PRO A C 1
ATOM 748 O O . PRO A 1 93 ? -1.458 15.948 2.737 1.00 88.00 93 PRO A O 1
ATOM 751 N N . ASP A 1 94 ? 0.580 15.276 3.414 1.00 88.25 94 ASP A N 1
ATOM 752 C CA . ASP A 1 94 ? 1.358 16.261 2.653 1.00 88.25 94 ASP A CA 1
ATOM 753 C C . ASP A 1 94 ? 1.705 15.809 1.215 1.00 88.25 94 ASP A C 1
ATOM 755 O O . ASP A 1 94 ? 2.289 16.575 0.450 1.00 88.25 94 ASP A O 1
ATOM 759 N N . ASP A 1 95 ? 1.368 14.571 0.824 1.00 82.62 95 ASP A N 1
ATOM 760 C CA . ASP A 1 95 ? 1.610 14.018 -0.523 1.00 82.62 95 ASP A CA 1
ATOM 761 C C . ASP A 1 95 ? 0.390 13.214 -1.020 1.00 82.62 95 ASP A C 1
ATOM 763 O O . ASP A 1 95 ? 0.453 11.987 -1.186 1.00 82.62 95 ASP A O 1
ATOM 767 N N . PRO A 1 96 ? -0.743 13.893 -1.293 1.00 71.44 96 PRO A N 1
ATOM 768 C CA . PRO A 1 96 ? -1.993 13.230 -1.671 1.00 71.44 96 PRO A CA 1
ATOM 769 C C . PRO A 1 96 ? -1.907 12.514 -3.027 1.00 71.44 96 PRO A C 1
ATOM 771 O O . PRO A 1 96 ? -2.731 11.651 -3.326 1.00 71.44 96 PRO A O 1
ATOM 774 N N . CYS A 1 97 ? -0.913 12.856 -3.852 1.00 69.94 97 CYS A N 1
ATOM 775 C CA . CYS A 1 97 ? -0.719 12.283 -5.184 1.00 69.94 97 CYS A CA 1
ATOM 776 C C . CYS A 1 97 ? 0.234 11.076 -5.190 1.00 69.94 97 CYS A C 1
ATOM 778 O O . CYS A 1 97 ? 0.233 10.311 -6.158 1.00 69.94 97 CYS A O 1
ATOM 780 N N . GLY A 1 98 ? 1.021 10.890 -4.127 1.00 64.19 98 GLY A N 1
ATOM 781 C CA . GLY A 1 98 ? 1.867 9.721 -3.905 1.00 64.19 98 GLY A CA 1
ATOM 782 C C . GLY A 1 98 ? 3.172 9.689 -4.686 1.00 64.19 98 GLY A C 1
ATOM 783 O O . GLY A 1 98 ? 3.617 8.614 -5.094 1.00 64.19 98 GLY A O 1
ATOM 784 N N . GLY A 1 99 ? 3.782 10.856 -4.894 1.00 57.84 99 GLY A N 1
ATOM 785 C CA . GLY A 1 99 ? 4.997 10.986 -5.690 1.00 57.84 99 GLY A CA 1
ATOM 786 C C . GLY A 1 99 ? 4.696 10.899 -7.187 1.00 57.84 99 GLY A C 1
ATOM 787 O O . GLY A 1 99 ? 4.470 9.837 -7.759 1.00 57.84 99 GLY A O 1
ATOM 788 N N . SER A 1 100 ? 4.687 12.066 -7.824 1.00 54.00 100 SER A N 1
ATOM 789 C CA . SER A 1 100 ? 4.353 12.306 -9.231 1.00 54.00 100 SER A CA 1
ATOM 790 C C . SER A 1 100 ? 4.926 11.285 -10.237 1.00 54.00 100 SER A C 1
ATOM 792 O O . SER A 1 100 ? 6.136 11.057 -10.293 1.00 54.00 100 SER A O 1
ATOM 794 N N . ARG A 1 101 ? 4.066 10.796 -11.150 1.00 53.03 101 ARG A N 1
ATOM 795 C CA . ARG A 1 101 ? 4.469 10.415 -12.517 1.00 53.03 101 ARG A CA 1
ATOM 796 C C . ARG A 1 101 ? 5.045 11.656 -13.220 1.00 53.03 101 ARG A C 1
ATOM 798 O O . ARG A 1 101 ? 4.321 12.340 -13.934 1.00 53.03 101 ARG A O 1
ATOM 805 N N . ARG A 1 102 ? 6.335 11.959 -13.062 1.00 48.31 102 ARG A N 1
ATOM 806 C CA . ARG A 1 102 ? 7.052 12.786 -14.049 1.00 48.31 102 ARG A CA 1
ATOM 807 C C . ARG A 1 102 ? 7.910 11.880 -14.907 1.00 48.31 102 ARG A C 1
ATOM 809 O O . ARG A 1 102 ? 9.042 11.565 -14.562 1.00 48.31 102 ARG A O 1
ATOM 816 N N . SER A 1 103 ? 7.358 11.436 -16.024 1.00 44.28 103 SER A N 1
ATOM 817 C CA . SER A 1 103 ? 8.144 10.947 -17.155 1.00 44.28 103 SER A CA 1
ATOM 818 C C . SER A 1 103 ? 7.344 11.194 -18.433 1.00 44.28 103 SER A C 1
ATOM 820 O O . SER A 1 103 ? 6.459 10.412 -18.758 1.00 44.28 103 SER A O 1
ATOM 822 N N . GLY A 1 104 ? 7.667 12.296 -19.121 1.00 43.78 104 GLY A N 1
ATOM 823 C CA . GLY A 1 104 ? 7.521 12.410 -20.574 1.00 43.78 104 GLY A CA 1
ATOM 824 C C . GLY A 1 104 ? 6.273 13.104 -21.125 1.00 43.78 104 GLY A C 1
ATOM 825 O O . GLY A 1 104 ? 5.493 12.465 -21.818 1.00 43.78 104 GLY A O 1
ATOM 826 N N . GLU A 1 105 ? 6.172 14.429 -20.978 1.00 35.59 105 GLU A N 1
ATOM 827 C CA . GLU A 1 105 ? 6.014 15.245 -22.193 1.00 35.59 105 GLU A CA 1
ATOM 828 C C . GLU A 1 105 ? 7.344 15.125 -22.953 1.00 35.59 105 GLU A C 1
ATOM 830 O O . GLU A 1 105 ? 8.319 15.808 -22.651 1.00 35.59 105 GLU A O 1
ATOM 835 N N . GLY A 1 106 ? 7.424 14.131 -23.835 1.00 40.16 106 GLY A N 1
ATOM 836 C CA . GLY A 1 106 ? 8.432 14.055 -24.883 1.00 40.16 106 GLY A CA 1
ATOM 837 C C . GLY A 1 106 ? 7.740 14.451 -26.174 1.00 40.16 106 GLY A C 1
ATOM 838 O O . GLY A 1 106 ? 6.931 13.675 -26.683 1.00 40.16 106 GLY A O 1
ATOM 839 N N . ALA A 1 107 ? 8.006 15.681 -26.609 1.00 36.94 107 ALA A N 1
ATOM 840 C CA . ALA A 1 107 ? 7.853 16.100 -27.996 1.00 36.94 107 ALA A CA 1
ATOM 841 C C . ALA A 1 107 ? 8.807 15.311 -28.907 1.00 36.94 107 ALA A C 1
ATOM 843 O O . ALA A 1 107 ? 9.861 14.856 -28.398 1.00 36.94 107 ALA A O 1
#

Secondary structure (DSSP, 8-state):
--HHHHHHHHHHHHH-TTTTTT--HHHHHHHHHHHHHHHHHHHS-HHHHHHHHHHHHHHHHTS-TTTTHHHHHHHHHHS-HHHHHHHHHHH-TT-TTSS--------

pLDDT: mean 90.73, std 15.08, range [35.59, 98.62]

Sequence (107 aa):
MAVCDSVYRFLRANHGRRCTAPLTGQDARALRSFVHLVELYLVADETGARCALEAMRATVRAMQTHTRWMAREAIAAVADWEDRERVWREMFPDDPCGGSRRSGEGA

Radius of gyration: 13.42 Å; chains: 1; bounding box: 28×34×45 Å

Foldseek 3Di:
DDLLVLLLVQCCVVPNVCLCVLCDDLNVVLLVVLLVLLVQLVPDDPVSVVVSLVSNLVSLVSHDQLSSVSSLSSNCSNPNPVCSQVSCCVNPVPCSNRRDPPDDPPD